Protein AF-A0A942DPL0-F1 (afdb_monomer)

pLDDT: mean 94.31, std 8.3, range [49.31, 98.75]

Radius of gyration: 15.54 Å; Cα contacts (8 Å, |Δi|>4): 141; chains: 1; bounding box: 32×27×47 Å

Foldseek 3Di:
DDDDLVQLLLLQLLLLVLLLLQLVVQQQDDPVLVVVDPPPDPSSSVVSNVVSVVSNVVSNVRSPDRVVVPDDPVVSVLSPVDHSNLSSPCSNCCPV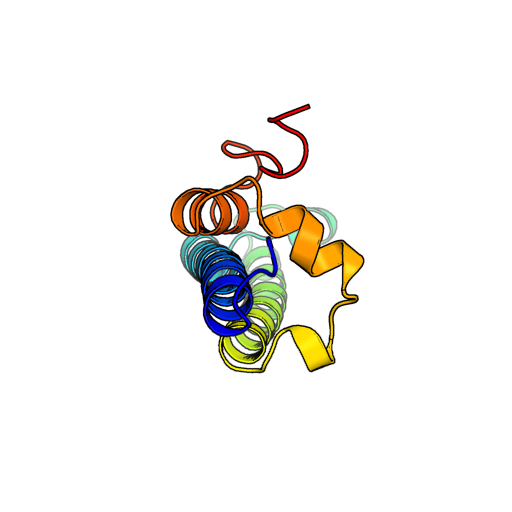RPDPSPPPD

Mean predicted aligned error: 3.53 Å

Sequence (105 aa):
MKNSIALEYWKHTALNLGQAARDLRYFYYHPDADKIAAEGTLKHYSYSGVRRIRSLGNNIFYSVIPPHWHHSKADLESMMPASAKEWFLHGYAPWSYPDPSKAKK

Secondary structure (DSSP, 8-state):
-PPPHHHHHHHHHHHHHHHHHHHHHTTT--HHHHTTS-TTSHHHHHHHHHHHHHHHHHHHHHHHS-GGGTS-HHHHHHTTTS-HHHHHHHHH-TTTS--TTTTT-

Solvent-accessible surface area (backbone atoms only — not comparable to full-atom values): 5589 Å² total; per-residue (Å²): 131,88,79,54,71,69,57,51,38,50,31,47,22,27,22,22,50,15,36,26,54,31,28,61,76,37,30,61,56,38,80,75,20,59,79,76,30,63,81,91,36,72,66,15,32,50,50,7,35,59,54,26,52,54,50,27,53,49,22,55,51,57,36,74,47,66,52,77,80,82,45,56,72,68,60,53,58,47,52,62,89,42,54,39,65,58,33,18,44,24,34,41,39,46,90,85,30,56,67,60,65,69,74,76,117

Structure (mmCIF, N/CA/C/O backbone):
data_AF-A0A942DPL0-F1
#
_entry.id   AF-A0A942DPL0-F1
#
loop_
_atom_site.group_PDB
_atom_site.id
_atom_site.type_symbol
_atom_site.label_atom_id
_atom_site.label_alt_id
_atom_site.label_comp_id
_atom_site.label_asym_id
_atom_site.label_entity_id
_atom_site.label_seq_id
_atom_site.pdbx_PDB_ins_code
_atom_site.Cartn_x
_atom_site.Cartn_y
_atom_site.Cartn_z
_atom_site.occupancy
_atom_site.B_iso_or_equiv
_atom_site.auth_seq_id
_atom_site.auth_comp_id
_atom_site.auth_asym_id
_atom_site.auth_atom_id
_atom_site.pdbx_PDB_model_num
ATOM 1 N N . MET A 1 1 ? 11.100 1.304 -26.632 1.00 55.09 1 MET A N 1
ATOM 2 C CA . MET A 1 1 ? 12.091 0.493 -25.886 1.00 55.09 1 MET A CA 1
ATOM 3 C C . MET A 1 1 ? 11.349 -0.636 -25.194 1.00 55.09 1 MET A C 1
ATOM 5 O O . MET A 1 1 ? 10.284 -0.368 -24.657 1.00 55.09 1 MET A O 1
ATOM 9 N N . LYS A 1 2 ? 11.850 -1.876 -25.234 1.00 65.81 2 LYS A N 1
ATOM 10 C CA . LYS A 1 2 ? 11.296 -2.950 -24.395 1.00 65.81 2 LYS A CA 1
ATOM 11 C C . LYS A 1 2 ? 11.732 -2.685 -22.954 1.00 65.81 2 LYS A C 1
ATOM 13 O O . LYS A 1 2 ? 12.925 -2.508 -22.716 1.00 65.81 2 LYS A O 1
ATOM 18 N N . ASN A 1 3 ? 10.785 -2.620 -22.028 1.00 78.69 3 ASN A N 1
ATOM 19 C CA . ASN A 1 3 ? 11.098 -2.525 -20.606 1.00 78.69 3 ASN A CA 1
ATOM 20 C C . ASN A 1 3 ? 11.645 -3.869 -20.126 1.00 78.69 3 ASN A C 1
ATOM 22 O O . ASN A 1 3 ? 11.279 -4.916 -20.665 1.00 78.69 3 ASN A O 1
ATOM 26 N N . SER A 1 4 ? 12.560 -3.854 -19.158 1.00 90.94 4 SER A N 1
ATOM 27 C CA . SER A 1 4 ? 13.057 -5.108 -18.600 1.00 90.94 4 SER A CA 1
ATOM 28 C C . SER A 1 4 ? 12.046 -5.664 -17.598 1.00 90.94 4 SER A C 1
ATOM 30 O O . SER A 1 4 ? 11.535 -4.932 -16.750 1.00 90.94 4 SER A O 1
ATOM 32 N N . ILE A 1 5 ? 11.819 -6.978 -17.652 1.00 92.94 5 ILE A N 1
ATOM 33 C CA . ILE A 1 5 ? 10.989 -7.720 -16.687 1.00 92.94 5 ILE A CA 1
ATOM 34 C C . ILE A 1 5 ? 11.431 -7.417 -15.247 1.00 92.94 5 ILE A C 1
ATOM 36 O O . ILE A 1 5 ? 10.604 -7.253 -14.355 1.00 92.94 5 ILE A O 1
ATOM 40 N N . ALA A 1 6 ? 12.744 -7.290 -15.028 1.00 94.25 6 ALA A N 1
ATOM 41 C CA . ALA A 1 6 ? 13.314 -6.942 -13.731 1.00 94.25 6 ALA A CA 1
ATOM 42 C C . ALA A 1 6 ? 12.875 -5.551 -13.241 1.00 94.25 6 ALA A C 1
ATOM 44 O O . ALA A 1 6 ? 12.621 -5.372 -12.053 1.00 94.25 6 ALA A O 1
ATOM 45 N N . LEU A 1 7 ? 12.761 -4.566 -14.139 1.00 95.19 7 LEU A N 1
ATOM 46 C CA . LEU A 1 7 ? 12.324 -3.218 -13.781 1.00 95.19 7 LEU A CA 1
ATOM 47 C C . LEU A 1 7 ? 10.827 -3.170 -13.454 1.00 95.19 7 LEU A C 1
ATOM 49 O O . LEU A 1 7 ? 10.438 -2.493 -12.503 1.00 95.19 7 LEU A O 1
ATOM 53 N N . GLU A 1 8 ? 9.997 -3.891 -14.207 1.00 95.25 8 GLU A N 1
ATOM 54 C CA . GLU A 1 8 ? 8.559 -4.024 -13.929 1.00 95.25 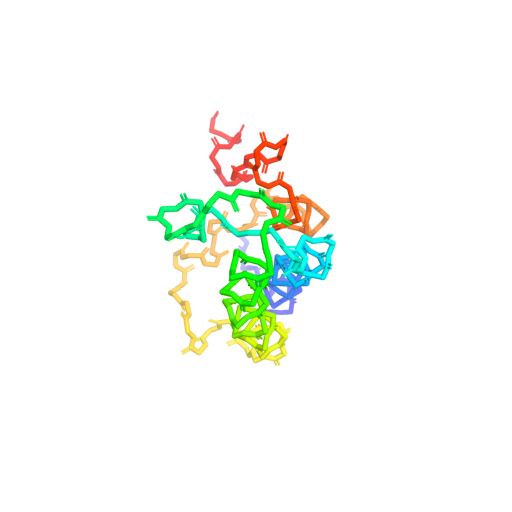8 GLU A CA 1
ATOM 55 C C . GLU A 1 8 ? 8.325 -4.711 -12.582 1.00 95.25 8 GLU A C 1
ATOM 57 O O . GLU A 1 8 ? 7.581 -4.199 -11.746 1.00 95.25 8 GLU A O 1
ATOM 62 N N . TYR A 1 9 ? 9.044 -5.811 -12.339 1.00 96.38 9 TYR A N 1
ATOM 63 C CA . TYR A 1 9 ? 9.056 -6.503 -11.055 1.00 96.38 9 TYR A CA 1
ATOM 64 C C . TYR A 1 9 ? 9.441 -5.543 -9.927 1.00 96.38 9 TYR A C 1
ATOM 66 O O . TYR A 1 9 ? 8.690 -5.381 -8.974 1.00 96.38 9 TYR A O 1
ATOM 74 N N . TRP A 1 10 ? 10.561 -4.827 -10.059 1.00 97.19 10 TRP A N 1
ATOM 75 C CA . TRP A 1 10 ? 11.044 -3.919 -9.019 1.00 97.19 10 TRP A CA 1
ATOM 76 C C . TRP A 1 10 ? 10.047 -2.806 -8.666 1.00 97.19 10 TRP A C 1
ATOM 78 O O . TRP A 1 10 ? 9.834 -2.507 -7.489 1.00 97.19 10 TRP A O 1
ATOM 88 N N . LYS A 1 11 ? 9.408 -2.188 -9.666 1.00 97.69 11 LYS A N 1
ATOM 89 C CA . LYS A 1 11 ? 8.406 -1.134 -9.432 1.00 97.69 11 LYS A CA 1
ATOM 90 C C . LYS A 1 11 ? 7.144 -1.678 -8.769 1.00 97.69 11 LYS A C 1
ATOM 92 O O . LYS A 1 11 ? 6.593 -1.024 -7.884 1.00 97.69 11 LYS A O 1
ATOM 97 N N . HIS A 1 12 ? 6.708 -2.869 -9.170 1.00 97.81 12 HIS A N 1
ATOM 98 C CA . HIS A 1 12 ? 5.566 -3.549 -8.567 1.00 97.81 12 HIS A CA 1
ATOM 99 C C . HIS A 1 12 ? 5.844 -3.974 -7.122 1.00 97.81 12 HIS A C 1
ATOM 101 O O . HIS A 1 12 ? 5.050 -3.672 -6.229 1.00 97.81 12 HIS A O 1
ATOM 107 N N . THR A 1 13 ? 7.013 -4.558 -6.857 1.00 98.25 13 THR A N 1
ATOM 108 C CA . THR A 1 13 ? 7.493 -4.840 -5.500 1.00 98.25 13 THR A CA 1
ATOM 109 C C . THR A 1 13 ? 7.489 -3.570 -4.652 1.00 98.25 13 THR A C 1
ATOM 111 O O . THR A 1 13 ? 6.947 -3.575 -3.549 1.00 98.25 13 THR A O 1
ATOM 114 N N . ALA A 1 14 ? 8.018 -2.458 -5.170 1.00 98.50 14 ALA A N 1
ATOM 115 C CA . ALA A 1 14 ? 8.057 -1.191 -4.445 1.00 98.50 14 ALA A CA 1
ATOM 116 C C . ALA A 1 14 ? 6.655 -0.675 -4.072 1.00 98.50 14 ALA A C 1
ATOM 118 O O . ALA A 1 14 ? 6.451 -0.261 -2.930 1.00 98.50 14 ALA A O 1
ATOM 119 N N . LEU A 1 15 ? 5.681 -0.751 -4.988 1.00 98.44 15 LEU A N 1
ATOM 120 C CA . LEU A 1 15 ? 4.283 -0.402 -4.707 1.00 98.44 15 LEU A CA 1
ATOM 121 C C . LEU A 1 15 ? 3.715 -1.230 -3.544 1.00 98.44 15 LEU A C 1
ATOM 123 O O . LEU A 1 15 ? 3.196 -0.665 -2.579 1.00 98.44 15 LEU A O 1
ATOM 127 N N . ASN A 1 16 ? 3.853 -2.555 -3.610 1.00 98.62 16 ASN A N 1
ATOM 128 C CA . ASN A 1 16 ? 3.328 -3.457 -2.585 1.00 98.62 16 ASN A CA 1
ATOM 129 C C . ASN A 1 16 ? 4.011 -3.260 -1.227 1.00 98.62 16 ASN A C 1
ATOM 131 O O . ASN A 1 16 ? 3.339 -3.233 -0.198 1.00 98.62 16 ASN A O 1
ATOM 135 N N . LEU A 1 17 ? 5.329 -3.048 -1.201 1.00 98.75 17 LEU A N 1
ATOM 136 C CA . LEU A 1 17 ? 6.048 -2.741 0.038 1.00 98.75 17 LEU A CA 1
ATOM 137 C C . LEU A 1 17 ? 5.588 -1.413 0.655 1.00 98.75 17 LEU A C 1
ATOM 139 O O . LEU A 1 17 ? 5.463 -1.318 1.875 1.00 98.75 17 LEU A O 1
ATOM 143 N N . GLY A 1 18 ? 5.276 -0.409 -0.168 1.00 98.62 18 GLY A N 1
ATOM 144 C CA . GLY A 1 18 ? 4.660 0.833 0.300 1.00 98.62 18 GLY A CA 1
ATOM 145 C C . GLY A 1 18 ? 3.309 0.579 0.973 1.00 98.62 18 GLY A C 1
ATOM 146 O O . GLY A 1 18 ? 3.066 1.046 2.087 1.00 98.62 18 GLY A O 1
ATOM 147 N N . GLN A 1 19 ? 2.448 -0.218 0.336 1.00 98.62 19 GLN A N 1
ATOM 148 C CA . GLN A 1 19 ? 1.140 -0.594 0.884 1.00 98.62 19 GLN A CA 1
ATOM 149 C C . GLN A 1 19 ? 1.265 -1.417 2.178 1.00 98.62 19 GLN A C 1
ATOM 151 O O . GLN A 1 19 ? 0.550 -1.144 3.142 1.00 98.62 19 GLN A O 1
ATOM 156 N N . ALA A 1 20 ? 2.219 -2.349 2.249 1.00 98.69 20 ALA A N 1
ATOM 157 C CA . ALA A 1 20 ? 2.537 -3.108 3.458 1.00 98.69 20 ALA A CA 1
ATOM 158 C C . ALA A 1 20 ? 3.009 -2.194 4.605 1.00 98.69 20 ALA A C 1
ATOM 160 O O . ALA A 1 20 ? 2.517 -2.291 5.729 1.00 98.69 20 ALA A O 1
ATOM 161 N N . ALA A 1 21 ? 3.909 -1.247 4.326 1.00 98.69 21 ALA A N 1
ATOM 162 C CA . ALA A 1 21 ? 4.380 -0.278 5.316 1.00 98.69 21 ALA A CA 1
ATOM 163 C C . ALA A 1 21 ? 3.249 0.633 5.829 1.00 98.69 21 ALA A C 1
ATOM 165 O O . ALA A 1 21 ? 3.208 0.971 7.015 1.00 98.69 21 ALA A O 1
ATOM 166 N N . ARG A 1 22 ? 2.295 1.000 4.964 1.00 98.38 22 ARG A N 1
ATOM 167 C CA . ARG A 1 22 ? 1.072 1.709 5.369 1.00 98.38 22 ARG A CA 1
ATOM 168 C C . ARG A 1 22 ? 0.218 0.856 6.296 1.00 98.38 22 ARG A C 1
ATOM 170 O O . ARG A 1 22 ? -0.272 1.369 7.299 1.00 98.38 22 ARG A O 1
ATOM 177 N N . ASP A 1 23 ? 0.039 -0.422 5.972 1.00 98.19 23 ASP A N 1
ATOM 178 C CA . ASP A 1 23 ? -0.765 -1.327 6.791 1.00 98.19 23 ASP A CA 1
ATOM 179 C C . ASP A 1 23 ? -0.172 -1.516 8.190 1.00 98.19 23 ASP A C 1
ATOM 181 O O . ASP A 1 23 ? -0.920 -1.568 9.162 1.00 98.19 23 ASP A O 1
ATOM 185 N N . LEU A 1 24 ? 1.160 -1.528 8.303 1.00 98.12 24 LEU A N 1
ATOM 186 C CA . LEU A 1 24 ? 1.859 -1.531 9.589 1.00 98.12 24 LEU A CA 1
ATOM 187 C C . LEU A 1 24 ? 1.673 -0.217 10.355 1.00 98.12 24 LEU A C 1
ATOM 189 O O . LEU A 1 24 ? 1.314 -0.235 11.530 1.00 98.12 24 LEU A O 1
ATOM 193 N N . ARG A 1 25 ? 1.882 0.934 9.703 1.00 97.75 25 ARG A N 1
ATOM 194 C CA . ARG A 1 25 ? 1.736 2.247 10.356 1.00 97.75 25 ARG A CA 1
ATOM 195 C C . ARG A 1 25 ? 0.323 2.480 10.887 1.00 97.75 25 ARG A C 1
ATOM 197 O O . ARG A 1 25 ? 0.161 3.057 11.957 1.00 97.75 25 ARG A O 1
ATOM 204 N N . TYR A 1 26 ? -0.685 2.053 10.134 1.00 96.38 26 TYR A N 1
ATOM 205 C CA . TYR A 1 26 ? -2.097 2.253 10.451 1.00 96.38 26 TYR A CA 1
ATOM 206 C C . TYR A 1 26 ? -2.776 0.942 10.858 1.00 96.38 26 TYR A C 1
ATOM 208 O O . TYR A 1 26 ? -3.935 0.710 10.522 1.00 96.38 26 TYR A O 1
ATOM 216 N N . PHE A 1 27 ? -2.063 0.074 11.581 1.00 97.69 27 PHE A N 1
ATOM 217 C CA . PHE A 1 27 ? -2.552 -1.259 11.938 1.00 97.69 27 PHE A CA 1
ATOM 218 C C . PHE A 1 27 ? -3.893 -1.235 12.693 1.00 97.69 27 PHE A C 1
ATOM 220 O O . PHE A 1 27 ? -4.777 -2.047 12.431 1.00 97.69 27 PHE A O 1
ATOM 227 N N . TYR A 1 28 ? -4.079 -0.253 13.577 1.00 97.38 28 TYR A N 1
ATOM 228 C CA . TYR A 1 28 ? -5.303 -0.085 14.369 1.00 97.38 28 TYR A CA 1
ATOM 229 C C . TYR A 1 28 ? -6.339 0.850 13.733 1.00 97.38 28 TYR A C 1
ATOM 231 O O . TYR A 1 28 ? -7.371 1.108 14.340 1.00 97.38 28 TYR A O 1
ATOM 239 N N . TYR A 1 29 ? -6.104 1.323 12.506 1.00 96.25 29 TYR A N 1
ATOM 240 C CA . TYR A 1 29 ? -6.986 2.273 11.829 1.00 96.25 29 TYR A CA 1
ATOM 241 C C . TYR A 1 29 ? -7.306 1.803 10.415 1.00 96.25 29 TYR A C 1
ATOM 243 O O . TYR A 1 29 ? -6.420 1.701 9.562 1.00 96.25 29 TYR A O 1
ATOM 251 N N . HIS A 1 30 ? -8.577 1.541 10.128 1.00 95.75 30 HIS A N 1
ATOM 252 C CA . HIS A 1 30 ? -9.034 1.153 8.800 1.00 95.75 30 HIS A CA 1
ATOM 253 C C . HIS A 1 30 ? -10.377 1.829 8.474 1.00 95.75 30 HIS A C 1
ATOM 255 O O . HIS A 1 30 ? -11.309 1.666 9.254 1.00 95.75 30 HIS A O 1
ATOM 261 N N . PRO A 1 31 ? -10.541 2.483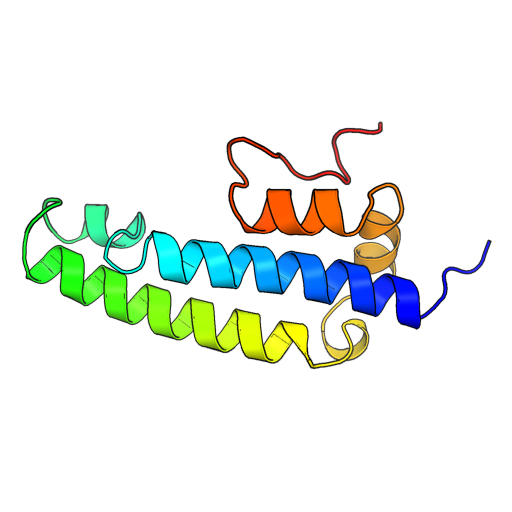 7.305 1.00 93.00 31 PRO A N 1
ATOM 262 C CA . PRO A 1 31 ? -11.774 3.211 6.966 1.00 93.00 31 PRO A CA 1
ATOM 263 C C . PRO A 1 31 ? -13.061 2.374 7.010 1.00 93.00 31 PRO A C 1
ATOM 265 O O . PRO A 1 31 ? -14.142 2.863 7.314 1.00 93.00 31 PRO A O 1
ATOM 268 N N . ASP A 1 32 ? -12.975 1.075 6.705 1.00 93.88 32 ASP A N 1
ATOM 269 C CA . ASP A 1 32 ? -14.138 0.186 6.857 1.00 93.88 32 ASP A CA 1
ATOM 270 C C . ASP A 1 32 ? -14.533 -0.073 8.318 1.00 93.88 32 ASP A C 1
ATOM 272 O O . ASP A 1 32 ? -15.687 -0.411 8.565 1.00 93.88 32 ASP A O 1
ATOM 276 N N . ALA A 1 33 ? -13.611 0.057 9.276 1.00 95.25 33 ALA A N 1
ATOM 277 C CA .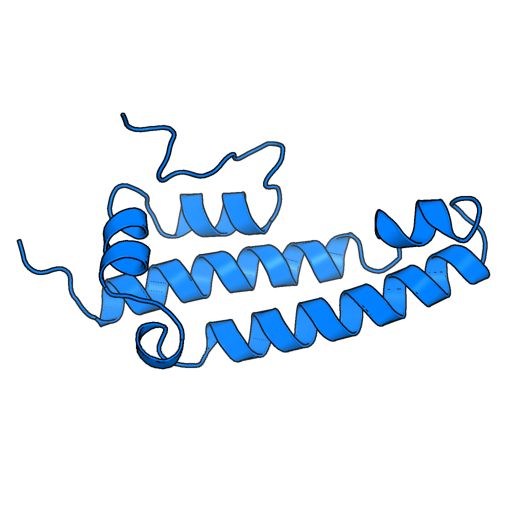 ALA A 1 33 ? -13.927 -0.095 10.695 1.00 95.25 33 ALA A CA 1
ATOM 278 C C . ALA A 1 33 ? -14.735 1.103 11.220 1.00 95.25 33 ALA A C 1
ATOM 280 O O . ALA A 1 33 ? -15.598 0.906 12.077 1.00 95.25 33 ALA A O 1
ATOM 281 N N . ASP A 1 34 ? -14.546 2.294 10.638 1.00 94.75 34 ASP A N 1
ATOM 282 C CA . ASP A 1 34 ? -15.306 3.515 10.960 1.00 94.75 34 ASP A CA 1
ATOM 283 C C . ASP A 1 34 ? -16.814 3.331 10.720 1.00 94.75 34 ASP A C 1
ATOM 285 O O . ASP A 1 34 ? -17.648 3.934 11.389 1.00 94.75 34 ASP A O 1
ATOM 289 N N . LYS A 1 35 ? -17.183 2.440 9.790 1.00 95.56 35 LYS A N 1
ATOM 290 C CA . LYS A 1 35 ? -18.579 2.091 9.479 1.00 95.56 35 LYS A CA 1
ATOM 291 C C . LYS A 1 35 ? -19.206 1.130 10.502 1.00 95.56 35 LYS A C 1
ATOM 293 O O . LYS A 1 35 ? -20.411 0.905 10.457 1.00 95.56 35 LYS A O 1
ATOM 298 N N . ILE A 1 36 ? -18.404 0.509 11.374 1.00 95.62 36 ILE A N 1
ATOM 299 C CA . ILE A 1 36 ? -18.816 -0.594 12.267 1.00 95.62 36 ILE A CA 1
ATOM 300 C C . ILE A 1 36 ? -18.814 -0.173 13.743 1.00 95.62 36 ILE A C 1
ATOM 302 O O . ILE A 1 36 ? -19.607 -0.686 14.546 1.00 95.62 36 ILE A O 1
ATOM 306 N N . ALA A 1 37 ? -17.886 0.699 14.128 1.00 96.50 37 ALA A N 1
ATOM 307 C CA . ALA A 1 37 ? -17.726 1.176 15.492 1.00 96.50 37 ALA A CA 1
ATOM 308 C C . ALA A 1 37 ? -17.055 2.552 15.504 1.00 96.50 37 ALA A C 1
ATOM 310 O O . ALA A 1 37 ? -16.302 2.881 14.591 1.00 96.50 37 ALA A O 1
ATOM 311 N N . ALA A 1 38 ? -17.290 3.324 16.566 1.00 96.25 38 ALA A N 1
ATOM 312 C CA . ALA A 1 38 ? -16.577 4.577 16.777 1.00 96.25 38 ALA A CA 1
ATOM 313 C C . ALA A 1 38 ? -15.065 4.327 16.891 1.00 96.25 38 ALA A C 1
ATOM 315 O O . ALA A 1 38 ? -14.629 3.350 17.518 1.00 96.25 38 ALA A O 1
ATOM 316 N N . GLU A 1 39 ? -14.283 5.224 16.296 1.00 95.69 39 GLU A N 1
ATOM 317 C CA . GLU A 1 39 ? -12.827 5.241 16.411 1.00 95.69 39 GLU A CA 1
ATOM 318 C C . GLU A 1 39 ? -12.402 5.254 17.888 1.00 95.69 39 GLU A C 1
ATOM 320 O O . GLU A 1 39 ? -13.086 5.808 18.750 1.00 95.69 39 GLU A O 1
ATOM 325 N N . GLY A 1 40 ? -11.292 4.588 18.205 1.00 94.62 40 GLY A N 1
ATOM 326 C CA . GLY A 1 40 ? -10.782 4.506 19.574 1.00 94.62 40 GLY A CA 1
ATOM 327 C C . GLY A 1 40 ? -11.372 3.370 20.412 1.00 94.62 40 GLY A C 1
ATOM 328 O O . GLY A 1 40 ? -10.835 3.039 21.468 1.00 94.62 40 GLY A O 1
ATOM 329 N N . THR A 1 41 ? -12.451 2.731 19.952 1.00 97.69 41 THR A N 1
ATOM 330 C CA . THR A 1 41 ? -13.036 1.580 20.650 1.00 97.69 41 THR A CA 1
ATOM 331 C C . THR A 1 41 ? -12.262 0.290 20.367 1.00 97.69 41 THR A C 1
ATOM 333 O O . THR A 1 41 ? -11.763 0.067 19.264 1.00 97.69 41 THR A O 1
ATOM 336 N N . LEU A 1 42 ? -12.239 -0.636 21.334 1.00 97.44 42 LEU A N 1
ATOM 337 C CA . LEU A 1 42 ? -1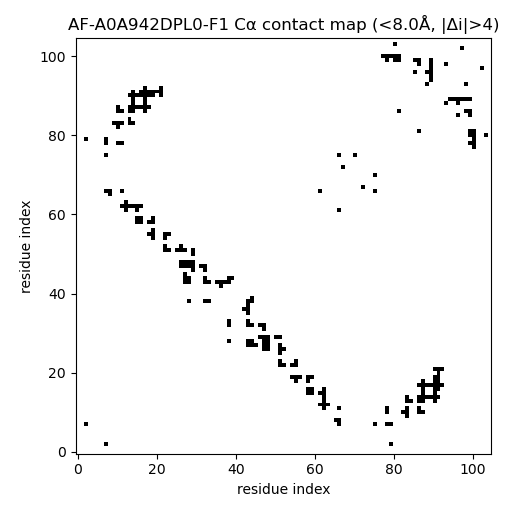1.622 -1.960 21.151 1.00 97.44 42 LEU A CA 1
ATOM 338 C C . LEU A 1 42 ? -12.213 -2.718 19.951 1.00 97.44 42 LEU A C 1
ATOM 340 O O . LEU A 1 42 ? -11.502 -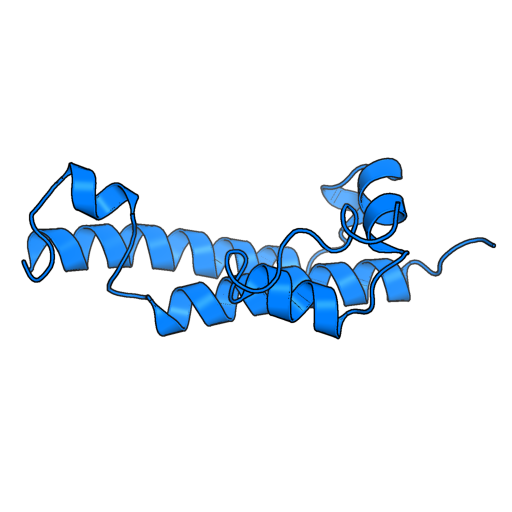3.434 19.242 1.00 97.44 42 LEU A O 1
ATOM 344 N N . LYS A 1 43 ? -13.518 -2.538 19.707 1.00 97.69 43 LYS A N 1
ATOM 345 C CA . LYS A 1 43 ? -14.213 -3.097 18.547 1.00 97.69 43 LYS A CA 1
ATOM 346 C C . LYS A 1 43 ? -13.613 -2.544 17.253 1.00 97.69 43 LYS A C 1
ATOM 348 O O . LYS A 1 43 ? -13.221 -3.333 16.400 1.00 97.69 43 LYS A O 1
ATOM 353 N N . HIS A 1 44 ? -13.481 -1.224 17.128 1.00 98.06 44 HIS A N 1
ATOM 354 C CA . HIS A 1 44 ? -12.865 -0.586 15.959 1.00 98.06 44 HIS A CA 1
ATOM 355 C C . HIS A 1 44 ? -11.439 -1.089 15.709 1.00 98.06 44 HIS A C 1
ATOM 357 O O . HIS A 1 44 ? -11.134 -1.537 14.603 1.00 98.06 44 HIS A O 1
ATOM 363 N N . TYR A 1 45 ? -10.603 -1.135 16.748 1.00 98.00 45 TYR A N 1
ATOM 364 C CA . TYR A 1 45 ? -9.223 -1.614 16.637 1.00 98.00 45 TYR A CA 1
ATOM 365 C C . TYR A 1 45 ? -9.130 -3.077 16.207 1.00 98.00 45 TYR A C 1
ATOM 367 O O . TYR A 1 45 ? -8.295 -3.421 15.372 1.00 98.00 45 TYR A O 1
ATOM 375 N N . SER A 1 46 ? -10.016 -3.930 16.720 1.00 97.81 46 SER A N 1
ATOM 376 C CA . SER A 1 46 ? -10.057 -5.351 16.363 1.00 97.81 46 SER A CA 1
ATOM 377 C C . SER A 1 46 ? -10.447 -5.550 14.893 1.00 97.81 46 SER A C 1
ATOM 379 O O . SER A 1 46 ? -9.779 -6.289 14.168 1.00 97.81 46 SER A O 1
ATOM 381 N N . TYR A 1 47 ? -11.483 -4.848 14.417 1.00 97.38 47 TYR A N 1
ATOM 382 C CA . TYR A 1 47 ? -11.877 -4.880 13.002 1.00 97.38 47 TYR A CA 1
ATOM 383 C C . TYR A 1 47 ? -10.778 -4.322 12.090 1.00 97.38 47 TYR A C 1
ATOM 385 O O . TYR A 1 47 ? -10.481 -4.922 11.052 1.00 97.38 47 TYR A O 1
ATOM 393 N N . SER A 1 48 ? -10.138 -3.220 12.489 1.00 97.88 48 SER A N 1
ATOM 394 C CA . SER A 1 48 ? -9.005 -2.641 11.765 1.00 97.88 48 SER A CA 1
ATOM 395 C C . SER A 1 48 ? -7.847 -3.629 11.652 1.00 97.88 48 SER A C 1
ATOM 397 O O . SER A 1 48 ? -7.390 -3.897 10.541 1.00 97.88 48 SER A O 1
ATOM 399 N N . GLY A 1 49 ? -7.446 -4.251 12.763 1.00 97.88 49 GLY A N 1
ATOM 400 C CA . GLY A 1 49 ? -6.360 -5.229 12.798 1.00 97.88 49 GLY A CA 1
ATOM 401 C C . GLY A 1 49 ? -6.607 -6.415 11.866 1.00 97.88 49 GLY A C 1
ATOM 402 O O . GLY A 1 49 ? -5.745 -6.745 11.056 1.00 97.88 49 GLY A O 1
ATOM 403 N N . VAL A 1 50 ? -7.805 -7.012 11.885 1.00 97.56 50 VAL A N 1
ATOM 404 C CA . VAL A 1 50 ? -8.149 -8.134 10.984 1.00 97.56 50 VAL A CA 1
ATOM 405 C C . VAL A 1 50 ? -8.025 -7.733 9.510 1.00 97.56 50 VAL A C 1
ATOM 407 O O . VAL A 1 50 ? -7.459 -8.476 8.702 1.00 97.56 50 VAL A O 1
ATOM 410 N N . ARG A 1 51 ? -8.523 -6.546 9.140 1.00 96.88 51 ARG A N 1
ATOM 411 C CA . ARG A 1 51 ? -8.415 -6.036 7.764 1.00 96.88 51 ARG A CA 1
ATOM 412 C C . ARG A 1 51 ? -6.961 -5.769 7.374 1.00 96.88 51 ARG A C 1
ATOM 414 O O . ARG A 1 51 ? -6.547 -6.151 6.279 1.00 96.88 51 ARG A O 1
ATOM 421 N N . ARG A 1 52 ? -6.186 -5.161 8.274 1.00 97.75 52 ARG A N 1
ATOM 422 C CA . ARG A 1 52 ? -4.776 -4.817 8.059 1.00 97.75 52 ARG A CA 1
ATOM 423 C C . ARG A 1 52 ? -3.885 -6.047 7.968 1.00 97.75 52 ARG A C 1
ATOM 425 O O . ARG A 1 52 ? -3.063 -6.082 7.067 1.00 97.75 52 ARG A O 1
ATOM 432 N N . ILE A 1 53 ? -4.093 -7.081 8.786 1.00 98.25 53 ILE A N 1
ATOM 433 C CA . ILE A 1 53 ? -3.363 -8.360 8.684 1.00 98.25 53 ILE A CA 1
ATOM 434 C C . ILE A 1 53 ? -3.571 -8.986 7.304 1.00 98.25 53 ILE A C 1
ATOM 436 O O . ILE A 1 53 ? -2.605 -9.364 6.644 1.00 98.25 53 ILE A O 1
ATOM 440 N N . ARG A 1 54 ? -4.826 -9.065 6.843 1.00 97.88 54 ARG A N 1
ATOM 441 C CA . ARG A 1 54 ? -5.135 -9.627 5.522 1.00 97.88 54 ARG A CA 1
ATOM 442 C C . ARG A 1 54 ? -4.493 -8.812 4.397 1.00 97.88 54 ARG A C 1
ATOM 444 O O . ARG A 1 54 ? -3.904 -9.391 3.490 1.00 97.88 54 ARG A O 1
ATOM 451 N N . SER A 1 55 ? -4.608 -7.485 4.458 1.00 97.62 55 SER A N 1
ATOM 452 C CA . SER A 1 55 ? -4.003 -6.578 3.474 1.00 97.62 55 SER A CA 1
ATOM 453 C C . SER A 1 55 ? -2.475 -6.692 3.465 1.00 97.62 55 SER A C 1
ATOM 455 O O . SER A 1 55 ? -1.885 -6.912 2.411 1.00 97.62 55 SER A O 1
ATOM 457 N N . LEU A 1 56 ? -1.841 -6.657 4.638 1.00 98.31 56 LEU A N 1
ATOM 458 C CA . LEU A 1 56 ? -0.397 -6.793 4.811 1.00 98.31 56 LEU A CA 1
ATOM 459 C C . LEU A 1 56 ? 0.118 -8.110 4.225 1.00 98.31 56 LEU A C 1
ATOM 461 O O . LEU A 1 56 ? 1.078 -8.098 3.460 1.00 98.31 56 LEU A O 1
ATOM 465 N N . GLY A 1 57 ? -0.538 -9.230 4.544 1.00 98.31 57 GLY A N 1
ATOM 466 C CA . GLY A 1 57 ? -0.179 -10.543 4.008 1.00 98.31 57 GLY A CA 1
ATOM 467 C C . GLY A 1 57 ? -0.257 -10.586 2.482 1.00 98.31 57 GLY A C 1
ATOM 468 O O . GLY A 1 57 ? 0.685 -11.040 1.835 1.00 98.31 57 GLY A O 1
ATOM 469 N N . ASN A 1 58 ? -1.330 -10.040 1.902 1.00 98.19 58 ASN A N 1
ATOM 470 C CA . ASN A 1 58 ? -1.472 -9.935 0.450 1.00 98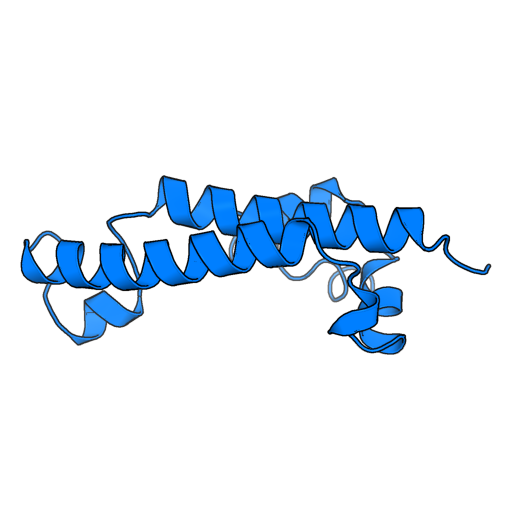.19 58 ASN A CA 1
ATOM 471 C C . ASN A 1 58 ? -0.362 -9.075 -0.166 1.00 98.19 58 ASN A C 1
ATOM 473 O O . ASN A 1 58 ? 0.252 -9.494 -1.139 1.00 98.19 58 ASN A O 1
ATOM 477 N N . ASN A 1 59 ? -0.073 -7.906 0.404 1.00 98.31 59 ASN A N 1
ATOM 478 C CA . ASN A 1 59 ? 0.952 -7.001 -0.115 1.00 98.31 59 ASN A CA 1
ATOM 479 C C . ASN A 1 59 ? 2.351 -7.632 -0.037 1.00 98.31 59 ASN A C 1
ATOM 481 O O . ASN A 1 59 ? 3.115 -7.560 -0.993 1.00 98.31 59 ASN A O 1
ATOM 485 N N . ILE A 1 60 ? 2.682 -8.328 1.055 1.00 98.25 60 ILE A N 1
ATOM 486 C CA . ILE A 1 60 ? 3.949 -9.068 1.156 1.00 98.25 60 ILE A CA 1
ATOM 487 C C . ILE A 1 60 ? 4.009 -10.167 0.091 1.00 98.25 60 ILE A C 1
ATOM 489 O O . ILE A 1 60 ? 4.999 -10.249 -0.632 1.00 98.25 60 ILE A O 1
ATOM 493 N N . PHE A 1 61 ? 2.951 -10.964 -0.063 1.00 98.06 61 PHE A N 1
ATOM 494 C CA . PHE A 1 61 ? 2.892 -12.016 -1.079 1.00 98.06 61 PHE A CA 1
ATOM 495 C C . PHE A 1 61 ? 3.050 -11.458 -2.503 1.00 98.06 61 PHE A C 1
ATOM 497 O O . PHE A 1 61 ? 3.903 -11.913 -3.263 1.00 98.06 61 PHE A O 1
ATOM 504 N N . TYR A 1 62 ? 2.303 -10.412 -2.855 1.00 97.62 62 TYR A N 1
ATOM 505 C CA . TYR A 1 62 ? 2.392 -9.789 -4.175 1.00 97.62 62 TYR A CA 1
ATOM 506 C C . TYR A 1 62 ? 3.693 -9.015 -4.401 1.00 97.62 62 TYR A C 1
ATOM 508 O O . TYR A 1 62 ? 4.040 -8.766 -5.549 1.00 97.62 62 TYR A O 1
ATOM 516 N N . SER A 1 63 ? 4.449 -8.688 -3.349 1.00 97.38 63 SER A N 1
ATOM 517 C CA . SER A 1 63 ? 5.778 -8.085 -3.493 1.00 97.38 63 SER A CA 1
ATOM 518 C C . SER A 1 63 ? 6.851 -9.065 -3.985 1.00 97.38 63 SER A C 1
ATOM 520 O O . SER A 1 63 ? 7.872 -8.615 -4.507 1.00 97.38 63 SER A O 1
ATOM 522 N N . VAL A 1 64 ? 6.624 -10.379 -3.833 1.00 96.81 64 VAL A N 1
ATOM 523 C CA . VAL A 1 64 ? 7.603 -11.437 -4.146 1.00 96.81 64 VAL A CA 1
ATOM 524 C C . VAL A 1 64 ? 7.226 -12.316 -5.338 1.00 96.81 64 VAL A C 1
ATOM 526 O O . VAL A 1 64 ? 8.083 -13.024 -5.870 1.00 96.81 64 VAL A O 1
ATOM 529 N N . ILE A 1 65 ? 5.978 -12.300 -5.799 1.00 96.06 65 ILE A N 1
ATOM 530 C CA . ILE A 1 65 ? 5.610 -13.061 -7.000 1.00 96.06 65 ILE A CA 1
ATOM 531 C C . ILE A 1 65 ? 5.749 -12.196 -8.261 1.00 96.06 65 ILE A C 1
ATOM 533 O O . ILE A 1 65 ? 5.532 -10.984 -8.201 1.00 96.06 65 ILE A O 1
ATOM 537 N N . PRO A 1 66 ? 6.083 -12.785 -9.423 1.00 95.19 66 PRO A N 1
ATOM 538 C CA . PRO A 1 66 ? 6.196 -12.031 -10.665 1.00 95.19 66 PRO A CA 1
ATOM 539 C C . PRO A 1 66 ? 4.892 -11.303 -11.012 1.00 95.19 66 PRO A C 1
ATOM 541 O O . PRO A 1 66 ? 3.855 -11.956 -11.117 1.00 95.19 66 PRO A O 1
ATOM 544 N N . PRO A 1 67 ? 4.919 -9.986 -11.290 1.00 96.06 67 PRO A N 1
ATOM 545 C CA . PRO A 1 67 ? 3.697 -9.239 -11.576 1.00 96.06 67 PRO A CA 1
ATOM 546 C C . PRO A 1 67 ? 2.979 -9.719 -12.839 1.00 96.06 67 PRO A C 1
ATOM 548 O O . PRO A 1 67 ? 1.765 -9.629 -12.939 1.00 96.06 67 PRO A O 1
ATOM 551 N N . HIS A 1 68 ? 3.715 -10.322 -13.769 1.00 96.12 68 HIS A N 1
ATOM 552 C CA . HIS A 1 68 ? 3.200 -10.944 -14.987 1.00 96.12 68 HIS A CA 1
ATOM 553 C C . HIS A 1 68 ? 2.224 -12.103 -14.741 1.00 96.12 68 HIS A C 1
ATOM 555 O O . HIS A 1 68 ? 1.531 -12.515 -15.667 1.00 96.12 68 HIS A O 1
ATOM 561 N N . TRP A 1 69 ? 2.193 -12.667 -13.530 1.00 96.44 69 TRP A N 1
ATOM 562 C CA . TRP A 1 69 ? 1.259 -13.738 -13.177 1.00 96.44 69 TRP A CA 1
ATOM 563 C C . TRP A 1 69 ? -0.129 -13.205 -12.808 1.00 96.44 69 TRP A C 1
ATOM 565 O O . TRP A 1 69 ? -1.095 -13.962 -12.839 1.00 96.44 69 TRP A O 1
ATOM 575 N N . HIS A 1 70 ? -0.242 -11.916 -12.469 1.00 95.31 70 HIS A N 1
ATOM 576 C CA . HIS A 1 70 ? -1.476 -11.320 -11.945 1.00 95.31 70 HIS A CA 1
ATOM 577 C C . HIS A 1 70 ? -1.768 -9.897 -12.447 1.00 95.31 70 HIS A C 1
ATOM 579 O O . HIS A 1 70 ? -2.738 -9.285 -12.006 1.00 95.31 70 HIS A O 1
ATOM 585 N N . HIS A 1 71 ? -0.981 -9.377 -13.388 1.00 96.19 71 HIS A N 1
ATOM 586 C CA . HIS A 1 71 ? -1.218 -8.114 -14.086 1.00 96.19 71 HIS A CA 1
ATOM 587 C C . HIS A 1 71 ? -1.125 -8.292 -15.598 1.00 96.19 71 HIS A C 1
ATOM 589 O O . HIS A 1 71 ? -0.345 -9.103 -16.104 1.00 96.19 71 HIS A O 1
ATOM 595 N N . SER A 1 72 ? -1.905 -7.496 -16.332 1.00 95.94 72 SER A N 1
ATOM 596 C CA . SER A 1 72 ? -1.789 -7.431 -17.785 1.00 95.94 72 SER A CA 1
ATOM 597 C C . SER A 1 72 ? -0.542 -6.646 -18.200 1.00 95.94 72 SER A C 1
ATOM 599 O O . SER A 1 72 ? -0.003 -5.832 -17.450 1.00 95.94 72 SER A O 1
ATOM 601 N N . LYS A 1 73 ? -0.107 -6.831 -19.449 1.00 94.12 73 LYS A N 1
ATOM 602 C CA . LYS A 1 73 ? 0.996 -6.051 -20.031 1.00 94.12 73 LYS A CA 1
ATOM 603 C C . LYS A 1 73 ? 0.724 -4.542 -19.999 1.00 94.12 73 LYS A C 1
ATOM 605 O O . LYS A 1 73 ? 1.636 -3.772 -19.721 1.00 94.12 73 LYS A O 1
ATOM 610 N N . ALA A 1 74 ? -0.524 -4.132 -20.239 1.00 92.44 74 ALA A N 1
ATOM 611 C CA . ALA A 1 74 ? -0.921 -2.726 -20.212 1.00 92.44 74 ALA A CA 1
ATOM 612 C C . ALA A 1 74 ? -0.801 -2.121 -18.802 1.00 92.44 74 ALA A C 1
ATOM 614 O O . ALA A 1 74 ? -0.341 -0.987 -18.661 1.00 92.44 74 ALA A O 1
ATOM 615 N N . ASP A 1 75 ? -1.139 -2.891 -17.762 1.00 92.19 75 ASP A N 1
ATOM 616 C CA . ASP A 1 75 ? -0.980 -2.451 -16.372 1.00 92.19 75 ASP A CA 1
ATOM 617 C C . ASP A 1 75 ? 0.497 -2.194 -16.052 1.00 92.19 75 ASP A C 1
ATOM 619 O O . ASP A 1 75 ? 0.839 -1.150 -15.499 1.00 92.19 75 ASP A O 1
ATOM 623 N N . LEU A 1 76 ? 1.392 -3.101 -16.457 1.00 94.25 76 LEU A N 1
ATOM 624 C CA . LEU A 1 76 ? 2.832 -2.965 -16.208 1.00 94.25 76 LEU A CA 1
ATOM 625 C C . LEU A 1 76 ? 3.456 -1.825 -17.010 1.00 94.25 76 LEU A C 1
ATOM 627 O O . LEU A 1 76 ? 4.255 -1.056 -16.474 1.00 94.25 76 LEU A O 1
ATOM 631 N N . GLU A 1 77 ? 3.038 -1.644 -18.263 1.00 93.00 77 GLU A N 1
ATOM 632 C CA . GLU A 1 77 ? 3.461 -0.510 -19.085 1.00 93.00 77 GLU A CA 1
ATOM 633 C C . GLU A 1 77 ? 3.038 0.831 -18.469 1.00 93.00 77 GLU A C 1
ATOM 635 O O . GLU A 1 77 ? 3.815 1.790 -18.503 1.00 93.00 77 GLU A O 1
ATOM 640 N N . SER A 1 78 ? 1.870 0.896 -17.819 1.00 92.25 78 SER A N 1
ATOM 641 C CA . SER A 1 78 ? 1.417 2.103 -17.113 1.00 92.25 78 SER A CA 1
ATOM 642 C C . SER A 1 78 ? 2.315 2.491 -15.930 1.00 92.25 78 SER A C 1
ATOM 644 O O . SER A 1 78 ? 2.397 3.666 -15.569 1.00 92.25 78 SER A O 1
ATOM 646 N N . MET A 1 79 ? 3.062 1.535 -15.361 1.00 94.31 79 MET A N 1
ATOM 647 C CA . MET A 1 79 ? 3.992 1.792 -14.258 1.00 94.31 79 MET A CA 1
ATOM 648 C C . MET A 1 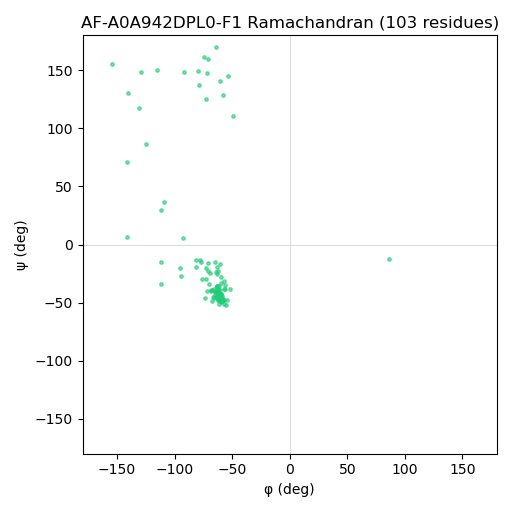79 ? 5.304 2.445 -14.705 1.00 94.31 79 MET A C 1
ATOM 650 O O . MET A 1 79 ? 6.084 2.958 -13.892 1.00 94.31 79 MET A O 1
ATOM 654 N N . MET A 1 80 ? 5.584 2.428 -16.005 1.00 92.81 80 MET A N 1
ATOM 655 C CA . MET A 1 80 ? 6.894 2.769 -16.547 1.00 92.81 80 MET A CA 1
ATOM 656 C C . MET A 1 80 ? 7.298 4.244 -16.469 1.00 92.81 80 MET A C 1
ATOM 658 O O . MET A 1 80 ? 8.481 4.484 -16.204 1.00 92.81 80 MET A O 1
ATOM 662 N N . PRO A 1 81 ? 6.387 5.224 -16.593 1.00 92.38 81 PRO A N 1
ATOM 663 C CA . PRO A 1 81 ? 6.731 6.644 -16.486 1.00 92.38 81 PRO A CA 1
ATOM 664 C C . PRO A 1 81 ? 7.240 7.091 -15.103 1.00 92.38 81 PRO A C 1
ATOM 666 O O . PRO A 1 81 ? 7.804 8.181 -14.974 1.00 92.38 81 PRO A O 1
ATOM 669 N N . ALA A 1 82 ? 7.045 6.284 -14.057 1.00 94.25 82 ALA A N 1
ATOM 670 C CA . ALA A 1 82 ? 7.419 6.617 -12.685 1.00 94.25 82 ALA A CA 1
ATOM 671 C C . ALA A 1 82 ? 8.510 5.694 -12.129 1.00 94.25 82 ALA A C 1
ATOM 673 O O . ALA A 1 82 ? 8.643 4.532 -12.510 1.00 94.25 82 ALA A O 1
ATOM 674 N N . SER A 1 83 ? 9.317 6.228 -11.224 1.00 95.94 83 SER A N 1
ATOM 675 C CA . SER A 1 83 ? 10.345 5.519 -10.471 1.00 95.94 83 SER A CA 1
ATOM 676 C C . SER A 1 83 ? 9.735 4.566 -9.439 1.00 95.94 83 SER A C 1
ATOM 678 O O . SER A 1 83 ? 8.600 4.729 -8.994 1.00 95.94 83 SER A O 1
ATOM 680 N N . ALA A 1 84 ? 10.520 3.584 -8.992 1.00 97.44 84 ALA A N 1
ATOM 681 C CA . ALA A 1 84 ? 10.112 2.697 -7.902 1.00 97.44 84 ALA A CA 1
ATOM 682 C C . ALA A 1 84 ? 9.835 3.464 -6.594 1.00 97.44 84 ALA A C 1
ATOM 684 O O . ALA A 1 84 ? 8.931 3.103 -5.848 1.00 97.44 84 ALA A O 1
ATOM 685 N N . LYS A 1 85 ? 10.562 4.564 -6.338 1.00 97.81 85 LYS A N 1
ATOM 686 C CA . LYS A 1 85 ? 10.322 5.435 -5.178 1.00 97.81 85 LYS A CA 1
ATOM 687 C C . LYS A 1 85 ? 8.944 6.097 -5.242 1.00 97.81 85 LYS A C 1
ATOM 689 O O . LYS A 1 85 ? 8.245 6.110 -4.237 1.00 97.81 85 LYS A O 1
ATOM 694 N N . GLU A 1 86 ? 8.551 6.625 -6.403 1.00 97.69 86 GLU A N 1
ATOM 695 C CA . GLU A 1 86 ? 7.207 7.192 -6.607 1.00 97.69 86 GLU A CA 1
ATOM 696 C C . GLU A 1 86 ? 6.124 6.128 -6.362 1.00 97.69 86 GLU A C 1
ATOM 698 O O . GLU A 1 86 ? 5.156 6.400 -5.658 1.00 97.69 86 GLU A O 1
ATOM 703 N N . TRP A 1 87 ? 6.326 4.896 -6.844 1.00 97.94 87 TRP A N 1
ATOM 704 C CA . TRP A 1 87 ? 5.406 3.780 -6.596 1.00 97.94 87 TRP A CA 1
ATOM 705 C C . TRP A 1 87 ? 5.328 3.360 -5.125 1.00 97.94 87 TRP A C 1
ATOM 707 O O . TRP A 1 87 ? 4.230 3.140 -4.614 1.00 97.94 87 TRP A O 1
ATOM 717 N N . PHE A 1 88 ? 6.455 3.312 -4.412 1.00 98.62 88 PHE A N 1
ATOM 718 C CA . PHE A 1 88 ? 6.465 3.065 -2.969 1.00 98.62 88 PHE A CA 1
ATOM 719 C C . PHE A 1 88 ? 5.694 4.146 -2.206 1.00 98.62 88 PHE A C 1
ATOM 721 O O . PHE A 1 88 ? 4.842 3.834 -1.377 1.00 98.62 88 PHE A O 1
ATOM 728 N N . LEU A 1 89 ? 5.962 5.423 -2.502 1.00 98.19 89 LEU A N 1
ATOM 729 C CA . LEU A 1 89 ? 5.286 6.550 -1.857 1.00 98.19 89 LEU A CA 1
ATOM 730 C C . LEU A 1 89 ? 3.783 6.546 -2.149 1.00 98.19 89 LEU A C 1
ATOM 732 O O . LEU A 1 89 ? 2.990 6.763 -1.233 1.00 98.19 89 LEU A O 1
ATOM 736 N N . HIS A 1 90 ? 3.396 6.221 -3.385 1.00 97.75 90 HIS A N 1
ATOM 737 C CA . HIS A 1 90 ? 2.000 6.021 -3.760 1.00 97.75 90 HIS A CA 1
ATOM 738 C C . HIS A 1 90 ? 1.344 4.895 -2.949 1.00 97.75 90 HIS A C 1
ATOM 740 O O . HIS A 1 90 ? 0.261 5.078 -2.395 1.00 97.75 90 HIS A O 1
ATOM 746 N N . GLY A 1 91 ? 2.009 3.746 -2.802 1.00 97.75 91 GLY A N 1
ATOM 747 C CA . GLY A 1 91 ? 1.514 2.652 -1.965 1.00 97.75 91 GLY A CA 1
ATOM 748 C C . GLY A 1 91 ? 1.365 3.041 -0.492 1.00 97.75 91 GLY A C 1
ATOM 749 O O . GLY A 1 91 ? 0.362 2.709 0.149 1.00 97.75 91 GLY A O 1
ATOM 750 N N . TYR A 1 92 ? 2.343 3.783 0.028 1.00 98.31 92 TYR A N 1
ATOM 751 C CA . TYR A 1 92 ? 2.429 4.169 1.432 1.00 98.31 92 TYR A CA 1
ATOM 752 C C . TYR A 1 92 ? 1.419 5.250 1.838 1.00 98.31 92 TYR A C 1
ATOM 754 O O . TYR A 1 92 ? 0.754 5.135 2.868 1.00 98.31 92 TYR A O 1
ATOM 762 N N . ALA A 1 93 ? 1.285 6.300 1.032 1.00 96.69 93 ALA A N 1
ATOM 763 C CA . ALA A 1 93 ? 0.431 7.448 1.318 1.00 96.69 93 ALA A CA 1
ATOM 764 C C . ALA A 1 93 ? -0.256 7.938 0.030 1.00 96.69 93 ALA A C 1
ATOM 766 O O . ALA A 1 93 ? 0.067 9.018 -0.469 1.00 96.69 93 ALA A O 1
ATOM 767 N N . PRO A 1 94 ? -1.230 7.176 -0.506 1.00 94.88 94 PRO A N 1
ATOM 768 C CA . PRO A 1 94 ? -1.836 7.448 -1.816 1.00 94.88 94 PRO A CA 1
ATOM 769 C C . PRO A 1 94 ? -2.587 8.786 -1.892 1.00 94.88 94 PRO A C 1
ATOM 771 O O . PRO A 1 94 ? -2.826 9.304 -2.977 1.00 94.88 94 PRO A O 1
ATOM 774 N N . TRP A 1 95 ? -2.960 9.351 -0.744 1.00 93.06 95 TRP A N 1
ATOM 775 C CA . TRP A 1 95 ? -3.593 10.667 -0.620 1.00 93.06 95 TRP A CA 1
ATOM 776 C C . TRP A 1 95 ? -2.608 11.832 -0.777 1.00 93.06 95 TRP A C 1
ATOM 778 O O . TRP A 1 95 ? -2.998 12.895 -1.243 1.00 93.06 95 TRP A O 1
ATOM 788 N N . SER A 1 96 ? -1.341 11.645 -0.401 1.00 95.38 96 SER A N 1
ATOM 789 C CA . SER A 1 96 ? -0.282 12.650 -0.582 1.00 95.38 96 SER A CA 1
ATOM 790 C C . SER A 1 96 ? 0.500 12.433 -1.876 1.00 95.38 96 SER A C 1
ATOM 792 O O . SER A 1 96 ? 1.039 13.380 -2.440 1.00 95.38 96 SER A O 1
ATOM 794 N N . TYR A 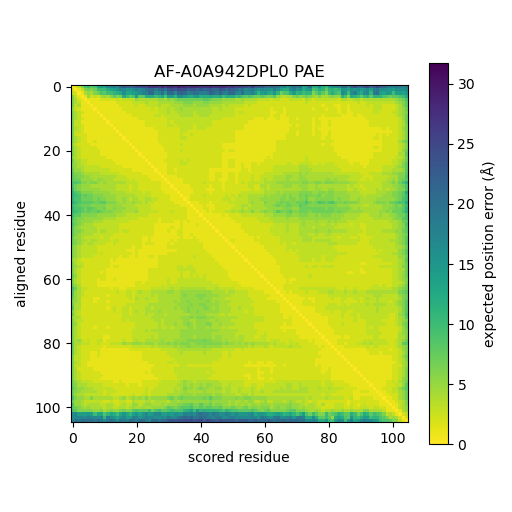1 97 ? 0.547 11.186 -2.344 1.00 94.62 97 TYR A N 1
ATOM 795 C CA . TYR A 1 97 ? 1.221 10.767 -3.564 1.00 94.62 97 TYR A CA 1
ATOM 796 C C . TYR A 1 97 ? 0.199 10.047 -4.449 1.00 94.62 97 TYR A C 1
ATOM 798 O O . TYR A 1 97 ? 0.057 8.827 -4.340 1.00 94.62 97 TYR A O 1
ATOM 806 N N . PRO A 1 98 ? -0.567 10.777 -5.280 1.00 93.12 98 PRO A N 1
ATOM 807 C CA . PRO A 1 98 ? -1.547 10.173 -6.172 1.00 93.12 98 PRO A CA 1
ATOM 808 C C . PRO A 1 98 ? -0.865 9.284 -7.216 1.00 93.12 98 PRO A C 1
ATOM 810 O O . PRO A 1 98 ? 0.357 9.277 -7.349 1.00 93.12 98 PRO A O 1
ATOM 813 N N . ASP A 1 99 ? -1.679 8.523 -7.944 1.00 94.00 99 ASP A N 1
ATOM 814 C CA . ASP A 1 99 ? -1.232 7.565 -8.957 1.00 94.00 99 ASP A CA 1
ATOM 815 C C . ASP A 1 99 ? -0.209 8.193 -9.935 1.00 94.00 99 ASP A C 1
ATOM 817 O O . ASP A 1 99 ? -0.581 9.048 -10.754 1.00 94.00 99 ASP A O 1
ATOM 821 N N . PRO A 1 100 ? 1.071 7.769 -9.882 1.00 91.50 100 PRO A N 1
ATOM 822 C CA . PRO A 1 100 ? 2.136 8.338 -10.700 1.00 91.50 100 PRO A CA 1
ATOM 823 C C . PRO A 1 100 ? 1.923 8.153 -12.205 1.00 91.50 100 PRO A C 1
ATOM 825 O O . PRO A 1 100 ? 2.468 8.924 -12.996 1.00 91.50 100 PRO A O 1
ATOM 828 N N . SER A 1 101 ? 1.124 7.161 -12.617 1.00 88.44 101 SER A N 1
ATOM 829 C CA . SER A 1 101 ? 0.791 6.935 -14.029 1.00 88.44 101 SER A CA 1
ATOM 830 C C . SER A 1 101 ? -0.140 8.015 -14.593 1.00 88.44 101 SER A C 1
ATOM 832 O O . SER A 1 101 ? -0.162 8.257 -15.800 1.00 88.44 101 SER A O 1
ATOM 834 N N . LYS A 1 102 ? -0.892 8.704 -13.724 1.00 85.12 102 LYS A N 1
ATOM 835 C CA . LYS A 1 102 ? -1.865 9.738 -14.107 1.00 85.12 102 LYS A CA 1
ATOM 836 C C . LYS A 1 102 ? -1.296 11.153 -14.057 1.00 85.12 102 LYS A C 1
ATOM 838 O O . LYS A 1 102 ? -1.852 12.036 -14.698 1.00 85.12 102 LYS A O 1
ATOM 843 N N . ALA A 1 103 ? -0.205 11.366 -13.323 1.00 70.88 103 ALA A N 1
ATOM 844 C CA . ALA A 1 103 ? 0.385 12.688 -13.103 1.00 70.88 103 ALA A CA 1
ATOM 845 C C . ALA A 1 103 ? 1.283 13.190 -14.252 1.00 70.88 103 ALA A C 1
ATOM 847 O O . ALA A 1 103 ? 1.639 14.363 -14.267 1.00 70.88 103 ALA A O 1
ATOM 848 N N . LYS A 1 104 ? 1.675 12.320 -15.194 1.00 60.41 104 LYS A N 1
ATOM 849 C CA . LYS A 1 104 ? 2.614 12.642 -16.288 1.00 60.41 104 LYS A CA 1
ATOM 850 C C . LYS A 1 104 ? 1.958 12.653 -17.679 1.00 60.41 104 LYS A C 1
ATOM 852 O O . LYS A 1 104 ? 2.618 12.303 -18.654 1.00 60.41 104 LYS A O 1
ATOM 857 N N . LYS A 1 105 ? 0.666 12.989 -17.755 1.00 49.31 105 LYS A N 1
ATOM 858 C CA . LYS A 1 105 ? -0.041 13.215 -19.027 1.00 49.31 105 LYS A CA 1
ATOM 859 C C . LYS A 1 105 ? 0.132 14.644 -19.515 1.00 49.31 105 LYS A C 1
ATOM 861 O O . LYS A 1 105 ? 0.104 15.547 -18.653 1.00 49.31 105 LYS A O 1
#